Protein AF-A0A7C6BKS0-F1 (afdb_monomer)

Secondary structure (DSSP, 8-state):
-EEEEHHHHHH-HHHHHHHHTTS-EEEEETTEEEEEE-

Foldseek 3Di:
DAEDEPVNCVVCVVVVVVCLVPDWYFYDYPNHTDDIHD

Nearest PDB structures (foldseek):
  2odk-assembly2_D  TM=8.797E-01  e=5.659E-02  Nitrosomonas europaea
  2ja3-assembly2_D  TM=6.155E-01  e=5.024E-01  Homo sapiens
  2ja3-assembly3_F  TM=6.044E-01  e=5.024E-01  Homo sapiens
  2ja3-assembly3_E  TM=6.088E-01  e=6.206E-01  Homo sapiens
  7qdx-assembly1_B  TM=5.015E-01  e=1.785E+00  Escherichia coli

Sequence (38 aa):
MKFVSSKELRNNPAELWKSINKEEVIITVNGKPKAIVI

Mean predicted aligned error: 3.36 Å

Solvent-accessible surface area (backbone atoms only — not comparable to full-atom values): 2264 Å² total; per-residue (Å²): 117,45,82,41,43,57,66,54,43,70,77,42,56,68,58,52,67,70,40,36,84,77,36,44,34,35,36,20,54,96,90,38,82,74,46,78,45,110

Structure (mmCIF, N/CA/C/O backbone):
data_AF-A0A7C6BKS0-F1
#
_entry.id   AF-A0A7C6BKS0-F1
#
loop_
_atom_site.group_PDB
_atom_site.id
_atom_site.type_symbol
_atom_site.label_atom_id
_atom_site.label_alt_id
_atom_site.label_comp_id
_atom_site.label_asym_id
_atom_site.label_entity_id
_atom_site.label_seq_id
_atom_site.pdbx_PDB_ins_code
_atom_site.Cartn_x
_atom_site.Cartn_y
_atom_site.Cartn_z
_atom_site.occupancy
_atom_site.B_iso_or_equiv
_atom_site.auth_seq_id
_atom_site.auth_comp_id
_atom_site.auth_asym_id
_atom_site.auth_atom_id
_atom_site.pdbx_PDB_model_num
ATOM 1 N N . MET A 1 1 ? -6.866 8.452 -2.343 1.00 82.12 1 MET A N 1
ATOM 2 C CA . MET A 1 1 ? -6.100 7.411 -3.064 1.00 82.12 1 MET A CA 1
ATOM 3 C C . MET A 1 1 ? -4.666 7.476 -2.587 1.00 82.12 1 MET A C 1
ATOM 5 O O . MET A 1 1 ? -3.979 8.459 -2.856 1.00 82.12 1 MET A O 1
ATOM 9 N N . LYS A 1 2 ? -4.219 6.435 -1.885 1.00 88.19 2 LYS A N 1
ATOM 10 C CA . LYS A 1 2 ? -2.880 6.352 -1.292 1.00 88.19 2 LYS A CA 1
ATOM 11 C C . LYS A 1 2 ? -2.050 5.293 -2.004 1.00 88.19 2 LYS A C 1
ATOM 13 O O . LYS A 1 2 ? -2.516 4.175 -2.192 1.00 88.19 2 LYS A O 1
ATOM 18 N N . PHE A 1 3 ? -0.813 5.615 -2.365 1.00 90.75 3 PHE A N 1
ATOM 19 C CA . PHE A 1 3 ? 0.129 4.643 -2.920 1.00 90.75 3 PHE A CA 1
ATOM 20 C C . PHE A 1 3 ? 1.005 4.091 -1.803 1.00 90.75 3 PHE A C 1
ATOM 22 O O . PHE A 1 3 ? 1.627 4.854 -1.069 1.00 90.75 3 PHE A O 1
ATOM 29 N N . VAL A 1 4 ? 1.055 2.769 -1.680 1.00 91.56 4 VAL A N 1
ATOM 30 C CA . VAL A 1 4 ? 1.880 2.073 -0.691 1.00 91.56 4 VAL A CA 1
ATOM 31 C C . VAL A 1 4 ? 2.759 1.075 -1.419 1.00 91.56 4 VAL A C 1
ATOM 33 O O . VAL A 1 4 ? 2.288 0.289 -2.241 1.00 91.56 4 VAL A O 1
ATOM 36 N N . SER A 1 5 ? 4.057 1.092 -1.152 1.00 93.94 5 SER A N 1
ATOM 37 C CA . SER A 1 5 ? 4.953 0.082 -1.706 1.00 93.94 5 SER A CA 1
ATOM 38 C C . SER A 1 5 ? 4.796 -1.249 -0.972 1.00 93.94 5 SER A C 1
ATOM 40 O O . SER A 1 5 ? 4.574 -1.313 0.236 1.00 93.94 5 SER A O 1
ATOM 42 N N . SER A 1 6 ? 5.001 -2.353 -1.685 1.00 92.94 6 SER A N 1
ATOM 43 C CA . SER A 1 6 ? 5.064 -3.689 -1.073 1.00 92.94 6 SER A CA 1
ATO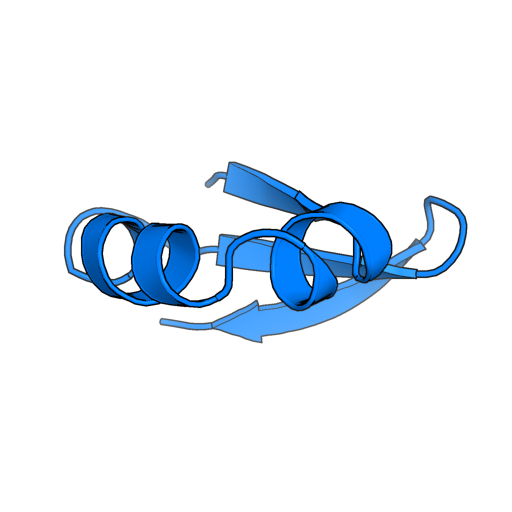M 44 C C . SER A 1 6 ? 6.118 -3.804 0.041 1.00 92.94 6 SER A C 1
ATOM 46 O O . SER A 1 6 ? 5.967 -4.631 0.939 1.00 92.94 6 SER A O 1
ATOM 48 N N . LYS A 1 7 ? 7.168 -2.968 0.014 1.00 92.94 7 LYS A N 1
ATOM 49 C CA . LYS A 1 7 ? 8.181 -2.886 1.074 1.00 92.94 7 LYS A CA 1
ATOM 50 C C . LYS A 1 7 ? 7.618 -2.240 2.341 1.00 92.94 7 LYS A C 1
ATOM 52 O O . LYS A 1 7 ? 7.791 -2.793 3.421 1.00 92.94 7 LYS A O 1
ATOM 57 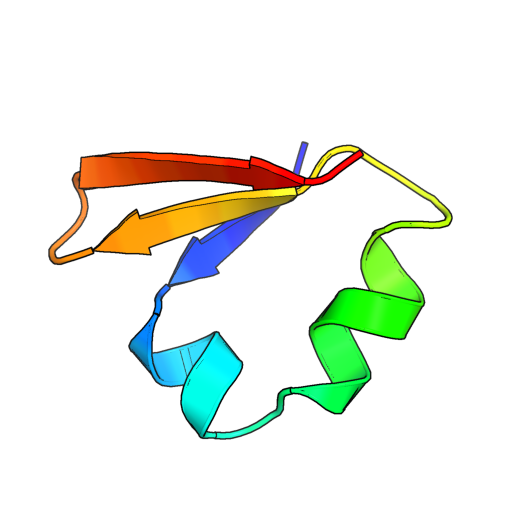N N . GLU A 1 8 ? 6.928 -1.109 2.214 1.00 90.25 8 GLU A N 1
ATOM 58 C CA . GLU A 1 8 ? 6.264 -0.445 3.346 1.00 90.25 8 GLU A CA 1
ATOM 59 C C . GLU A 1 8 ? 5.189 -1.335 3.956 1.00 90.25 8 GLU A C 1
ATOM 61 O O . GLU A 1 8 ? 5.145 -1.485 5.173 1.00 90.25 8 GLU A O 1
ATOM 66 N N . LEU A 1 9 ? 4.393 -1.999 3.114 1.00 90.81 9 LEU A N 1
ATOM 67 C CA . LEU A 1 9 ? 3.368 -2.928 3.571 1.00 90.81 9 LEU A CA 1
ATOM 68 C C . LEU A 1 9 ? 3.960 -4.087 4.384 1.00 90.81 9 LEU A C 1
ATOM 70 O O . LEU A 1 9 ? 3.403 -4.474 5.405 1.00 90.81 9 LEU A O 1
ATOM 74 N N . ARG A 1 10 ? 5.101 -4.632 3.946 1.00 90.94 10 ARG A N 1
ATOM 75 C CA . ARG A 1 10 ? 5.797 -5.705 4.667 1.00 90.94 10 ARG A CA 1
ATOM 76 C C . ARG A 1 10 ? 6.336 -5.234 6.017 1.00 90.94 10 ARG A C 1
ATOM 78 O O . ARG A 1 10 ? 6.287 -5.989 6.980 1.00 90.94 10 ARG A O 1
ATOM 85 N N . ASN A 1 11 ? 6.854 -4.009 6.074 1.00 94.38 11 ASN A N 1
ATOM 86 C CA . ASN A 1 11 ? 7.444 -3.446 7.286 1.00 94.38 11 ASN A CA 1
ATOM 87 C C . ASN A 1 11 ? 6.387 -2.979 8.295 1.00 94.38 11 ASN A C 1
ATOM 89 O O . ASN A 1 11 ? 6.641 -3.012 9.495 1.00 94.38 11 ASN A O 1
ATOM 93 N N . ASN A 1 12 ? 5.220 -2.537 7.824 1.00 89.50 12 ASN A N 1
ATOM 94 C CA . ASN A 1 12 ? 4.138 -2.054 8.674 1.00 89.50 12 ASN A CA 1
ATOM 95 C C . ASN A 1 12 ? 2.756 -2.444 8.103 1.00 89.50 12 ASN A C 1
ATOM 97 O O . ASN A 1 12 ? 2.035 -1.602 7.559 1.00 89.50 12 ASN A O 1
ATOM 101 N N . PRO A 1 13 ? 2.353 -3.721 8.232 1.00 88.12 13 PRO A N 1
ATOM 102 C CA . PRO A 1 13 ? 1.093 -4.208 7.672 1.00 88.12 13 PRO A CA 1
ATOM 103 C C . PRO A 1 13 ? -0.143 -3.619 8.367 1.00 88.12 13 PRO A C 1
ATOM 105 O O . PRO A 1 13 ? -1.202 -3.510 7.753 1.00 88.12 13 PRO A O 1
ATOM 108 N N . ALA A 1 14 ? -0.023 -3.197 9.631 1.00 87.62 14 ALA A N 1
ATOM 109 C CA . ALA A 1 14 ? -1.120 -2.596 10.392 1.00 87.62 14 ALA A CA 1
ATOM 110 C C . ALA A 1 14 ? -1.559 -1.229 9.833 1.00 87.62 14 ALA A C 1
ATOM 112 O O . ALA A 1 14 ? -2.728 -0.856 9.940 1.00 87.62 14 ALA A O 1
ATOM 113 N N . GLU A 1 15 ? -0.639 -0.489 9.212 1.00 81.88 15 GLU A N 1
ATOM 114 C CA . GLU A 1 15 ? -0.908 0.816 8.596 1.00 81.88 15 GLU A CA 1
ATOM 115 C C . GLU A 1 15 ? -1.922 0.720 7.446 1.00 81.88 15 GLU A C 1
ATOM 117 O O . GLU A 1 15 ? -2.734 1.629 7.244 1.00 81.88 15 GLU A O 1
ATOM 122 N N . LEU A 1 16 ? -1.897 -0.398 6.708 1.00 83.62 16 LEU A N 1
ATOM 123 C CA . LEU A 1 16 ? -2.816 -0.660 5.602 1.00 83.62 16 LEU A CA 1
ATOM 124 C C . LEU A 1 16 ? -4.260 -0.737 6.108 1.00 83.62 16 LEU A C 1
ATOM 126 O O . LEU A 1 16 ? -5.133 -0.057 5.574 1.00 83.62 16 LEU A O 1
ATOM 130 N N . TRP A 1 17 ? -4.492 -1.484 7.189 1.00 82.25 17 TRP A N 1
ATOM 131 C CA . TRP A 1 17 ? -5.819 -1.661 7.787 1.00 82.25 17 TRP A CA 1
ATOM 132 C C . TRP A 1 17 ? -6.416 -0.357 8.326 1.00 82.25 17 TRP A C 1
ATOM 134 O O . TRP A 1 17 ? -7.625 -0.154 8.262 1.00 82.25 17 TRP A O 1
ATOM 144 N N . LYS A 1 18 ? -5.577 0.568 8.808 1.00 82.44 18 LYS A N 1
ATOM 145 C CA . LYS A 1 18 ? -6.021 1.912 9.223 1.00 82.44 18 LYS A CA 1
ATOM 146 C C . LYS A 1 18 ? -6.402 2.808 8.040 1.00 82.44 18 LYS A C 1
ATOM 148 O O . LYS A 1 18 ? -7.178 3.745 8.220 1.00 82.44 18 LYS A O 1
ATOM 153 N N . SER A 1 19 ? -5.808 2.555 6.873 1.00 78.19 19 SER A N 1
ATOM 154 C CA . SER A 1 19 ? -5.957 3.382 5.669 1.00 78.19 19 SER A CA 1
ATOM 155 C C . SER A 1 19 ? -7.147 2.934 4.806 1.00 78.19 19 SER A C 1
ATOM 157 O O . SER A 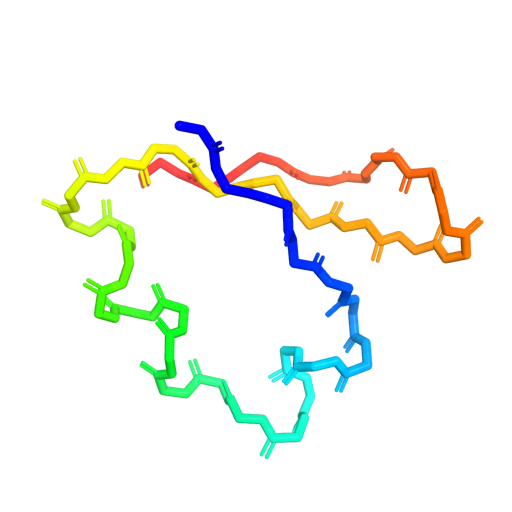1 19 ? -7.877 3.791 4.320 1.00 78.19 19 SER A O 1
ATOM 159 N N . ILE A 1 20 ? -7.389 1.620 4.700 1.00 77.19 20 ILE A N 1
ATOM 160 C CA . ILE A 1 20 ? -8.491 1.010 3.923 1.00 77.19 20 ILE A CA 1
ATOM 161 C C . ILE A 1 20 ? -9.863 1.586 4.289 1.00 77.19 20 ILE A C 1
ATOM 163 O O . ILE A 1 20 ? -10.628 1.968 3.418 1.00 77.19 20 ILE A O 1
ATOM 167 N N . ASN A 1 21 ? -10.147 1.773 5.581 1.00 76.00 21 ASN A N 1
ATOM 168 C CA . ASN A 1 21 ? -11.455 2.276 6.022 1.00 76.00 21 ASN A CA 1
ATOM 169 C C . ASN A 1 21 ? -11.714 3.759 5.686 1.00 76.00 21 ASN A C 1
ATOM 171 O O . ASN A 1 21 ? -12.773 4.283 6.028 1.00 76.00 21 ASN A O 1
ATOM 175 N N . LYS A 1 22 ? -10.738 4.467 5.104 1.00 79.56 22 LYS A N 1
ATOM 176 C CA . LYS A 1 22 ? -10.820 5.908 4.820 1.00 79.56 22 LYS A CA 1
ATOM 177 C C . LYS A 1 22 ? -10.665 6.234 3.341 1.00 79.56 22 LYS A C 1
ATOM 179 O O . LYS A 1 22 ? -11.249 7.212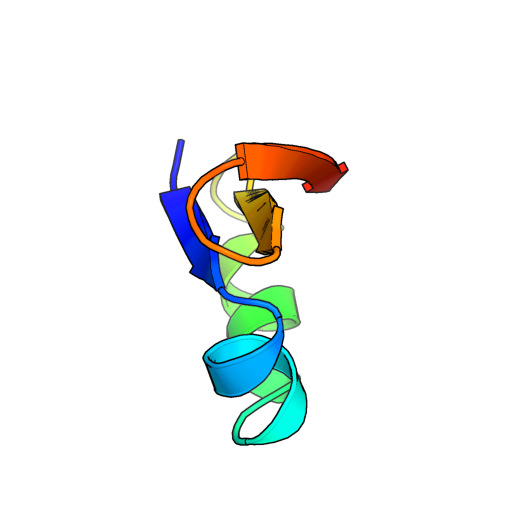 2.886 1.00 79.56 22 LYS A O 1
ATOM 184 N N . GLU A 1 23 ? -9.859 5.469 2.612 1.00 86.56 23 GLU A N 1
ATOM 185 C CA . GLU A 1 23 ? -9.59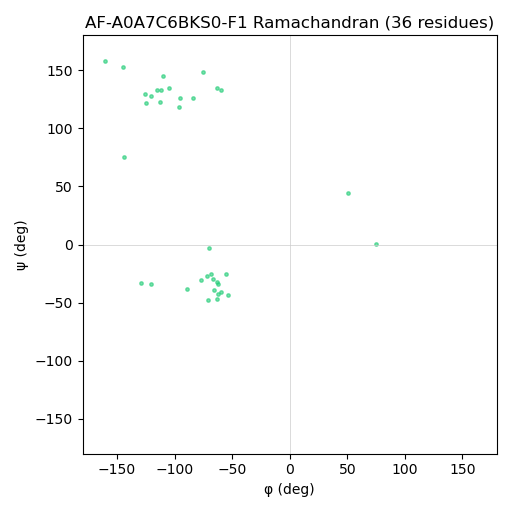2 5.708 1.198 1.00 86.56 23 GLU A CA 1
ATOM 186 C C . GLU A 1 23 ? -9.043 4.464 0.492 1.00 86.56 23 GLU A C 1
ATOM 188 O O . GLU A 1 23 ? -8.415 3.606 1.110 1.00 86.56 23 GLU A O 1
ATOM 193 N N . GLU A 1 24 ? -9.198 4.423 -0.833 1.00 88.62 24 GLU A N 1
ATOM 194 C CA . GLU A 1 24 ? -8.577 3.401 -1.677 1.00 88.62 24 GLU A CA 1
ATOM 195 C C . GLU A 1 24 ? -7.047 3.426 -1.566 1.00 88.62 24 GLU A C 1
ATOM 197 O O . GLU A 1 24 ? -6.399 4.478 -1.709 1.00 88.62 24 GLU A O 1
ATOM 202 N N . VAL A 1 25 ? -6.464 2.241 -1.382 1.00 92.56 25 VAL A N 1
ATOM 203 C CA . VAL A 1 25 ? -5.019 2.042 -1.292 1.00 92.56 25 VAL A CA 1
ATOM 204 C C . VAL A 1 25 ? -4.517 1.255 -2.497 1.00 92.56 25 VAL A C 1
ATOM 206 O O . VAL A 1 25 ? -4.917 0.119 -2.735 1.00 92.56 25 VAL A O 1
ATOM 209 N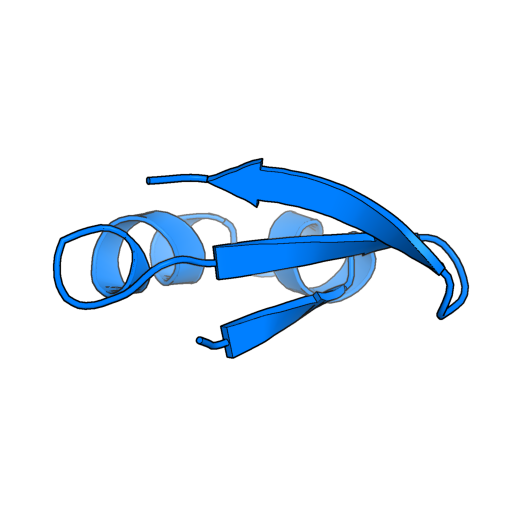 N . ILE A 1 26 ? -3.575 1.828 -3.240 1.00 92.75 26 ILE A N 1
ATOM 210 C CA . ILE A 1 26 ? -2.886 1.161 -4.343 1.00 92.75 26 ILE A CA 1
ATOM 211 C C . ILE A 1 26 ? -1.570 0.594 -3.833 1.00 92.75 26 ILE A C 1
ATOM 213 O O . ILE A 1 26 ? -0.665 1.331 -3.438 1.00 92.75 26 ILE A O 1
ATOM 217 N N . ILE A 1 27 ? -1.427 -0.725 -3.917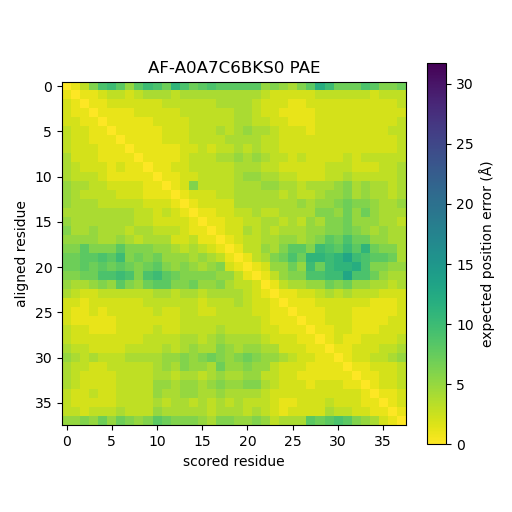 1.00 93.19 27 ILE A N 1
ATOM 218 C CA . ILE A 1 27 ? -0.164 -1.399 -3.642 1.00 93.19 27 ILE A CA 1
ATOM 219 C C . ILE A 1 27 ? 0.695 -1.372 -4.904 1.00 93.19 27 ILE A C 1
ATOM 221 O O . ILE A 1 27 ? 0.286 -1.829 -5.977 1.00 93.19 27 ILE A O 1
ATOM 225 N N . THR A 1 28 ? 1.919 -0.875 -4.760 1.00 95.38 28 THR A N 1
ATOM 226 C CA . THR A 1 28 ? 2.923 -0.816 -5.821 1.00 95.38 28 THR A CA 1
ATOM 227 C C . THR A 1 28 ? 4.073 -1.791 -5.569 1.00 95.38 28 THR A C 1
ATOM 229 O O . THR A 1 28 ? 4.509 -2.030 -4.439 1.00 95.38 28 THR A O 1
ATOM 232 N N . VAL A 1 29 ? 4.605 -2.363 -6.644 1.00 94.75 29 VAL A N 1
ATOM 233 C CA . VAL A 1 29 ? 5.818 -3.187 -6.633 1.00 94.75 29 VAL A CA 1
ATOM 234 C C . VAL A 1 29 ? 6.784 -2.581 -7.641 1.00 94.75 29 VAL A C 1
ATOM 236 O O . VAL A 1 29 ? 6.438 -2.437 -8.811 1.00 94.75 29 VAL A O 1
ATOM 239 N N . ASN A 1 30 ? 7.981 -2.195 -7.189 1.00 92.88 30 ASN A N 1
ATOM 240 C CA . ASN A 1 30 ? 8.997 -1.527 -8.016 1.00 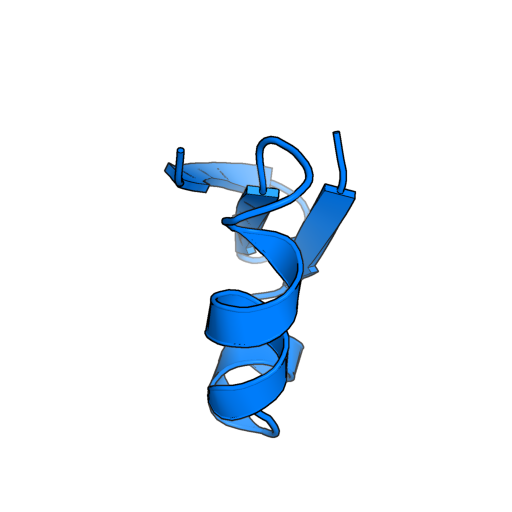92.88 30 ASN A CA 1
ATOM 241 C C . ASN A 1 30 ? 8.443 -0.310 -8.785 1.00 92.88 30 ASN A C 1
ATOM 243 O O . ASN A 1 30 ? 8.674 -0.162 -9.983 1.00 92.88 30 ASN A O 1
ATOM 247 N N . GLY A 1 31 ? 7.645 0.523 -8.107 1.00 89.06 31 GLY A N 1
ATOM 248 C CA . GLY A 1 31 ? 7.042 1.730 -8.684 1.00 89.06 31 GLY A CA 1
ATOM 249 C C . GLY A 1 31 ? 5.866 1.481 -9.633 1.00 89.06 31 GLY A C 1
ATOM 250 O O . GLY A 1 31 ? 5.298 2.437 -10.150 1.00 89.06 31 GLY A O 1
ATOM 251 N N . LYS A 1 32 ? 5.467 0.222 -9.857 1.00 95.25 32 LYS A N 1
ATOM 252 C CA . LYS A 1 32 ? 4.326 -0.125 -10.714 1.00 95.25 32 LYS A CA 1
ATOM 253 C C . LYS A 1 32 ? 3.116 -0.530 -9.872 1.00 95.25 32 LYS A C 1
ATOM 255 O O . LYS A 1 32 ? 3.285 -1.332 -8.949 1.00 95.25 32 LYS A O 1
ATOM 260 N N . PRO A 1 33 ? 1.905 -0.033 -10.174 1.00 94.56 33 PRO A N 1
ATOM 261 C CA . PRO A 1 33 ? 0.691 -0.462 -9.489 1.00 94.56 33 PRO A CA 1
ATOM 262 C C . PRO A 1 33 ? 0.436 -1.948 -9.750 1.00 94.56 33 PRO A C 1
ATOM 264 O O . PRO A 1 33 ? 0.588 -2.432 -10.874 1.00 94.56 33 PRO A O 1
ATOM 267 N N . LYS A 1 34 ? 0.094 -2.683 -8.691 1.00 95.12 34 LYS A N 1
ATOM 268 C CA . LYS A 1 34 ? -0.129 -4.133 -8.745 1.00 95.12 34 LYS A CA 1
ATOM 269 C C . LYS A 1 34 ? -1.446 -4.577 -8.132 1.00 95.12 34 LYS A C 1
ATOM 271 O O . LYS A 1 34 ? -2.003 -5.553 -8.622 1.00 95.12 34 LYS A O 1
ATOM 276 N N . ALA A 1 35 ? -1.926 -3.893 -7.100 1.00 92.25 35 ALA A N 1
ATOM 277 C CA . ALA A 1 35 ? -3.218 -4.185 -6.493 1.00 92.25 35 ALA A CA 1
ATOM 278 C C . ALA A 1 35 ? -3.899 -2.900 -6.026 1.00 92.25 35 ALA A C 1
ATOM 280 O O . ALA A 1 35 ? -3.225 -1.921 -5.705 1.00 92.25 35 ALA A O 1
ATOM 281 N N . ILE A 1 36 ? -5.226 -2.936 -5.982 1.00 91.75 36 ILE A N 1
ATOM 282 C CA . ILE A 1 36 ? -6.077 -1.916 -5.373 1.00 91.75 36 ILE A CA 1
ATOM 283 C C . ILE A 1 36 ? -6.766 -2.594 -4.195 1.00 91.75 36 ILE A C 1
ATOM 285 O O . ILE A 1 36 ? -7.246 -3.720 -4.331 1.00 91.75 36 ILE A O 1
ATOM 289 N N . VAL A 1 37 ? -6.765 -1.931 -3.046 1.00 87.31 37 VAL A N 1
ATOM 290 C CA . VAL A 1 37 ? -7.436 -2.381 -1.832 1.00 87.31 37 VAL 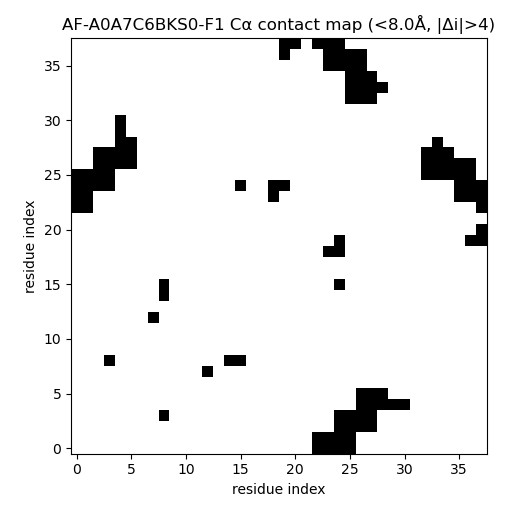A CA 1
ATOM 291 C C . VAL A 1 37 ? -8.451 -1.317 -1.434 1.00 87.31 37 VAL A C 1
ATOM 293 O O . VAL A 1 37 ? -8.104 -0.135 -1.369 1.00 87.31 37 VAL A O 1
ATOM 296 N N . ILE A 1 38 ? -9.691 -1.760 -1.237 1.00 83.25 38 ILE A N 1
ATOM 297 C CA . ILE A 1 38 ? -10.893 -0.955 -0.991 1.00 83.25 38 ILE A CA 1
ATOM 298 C C . ILE A 1 38 ? -11.443 -1.345 0.377 1.00 83.25 38 ILE A C 1
ATOM 300 O O . ILE A 1 38 ? -11.389 -2.560 0.685 1.00 83.25 38 ILE A O 1
#

Radius of gyration: 8.98 Å; Cα contacts (8 Å, |Δi|>4): 56; chains: 1; bounding box: 20×13×21 Å

pLDDT: mean 88.7, std 5.46, range [76.0, 95.38]